Protein AF-A0A441J6G8-F1 (afdb_monomer_lite)

Secondary structure (DSSP, 8-state):
------SSHHHHHHHHHH-PPPPPP-EEEEEEETT--EEEEEEESSHHHHHHT--PPSSEEEEEEEE--

Sequence (69 aa):
MIRTALAGSLLAWLVSLMSGEPAPEFYEVHVTTYDNQLYVAGAGSDCVDAWKHARVPKGWREIRCVQVR

Radius of gyration: 23.04 Å; chains: 1; bounding box: 67×42×28 Å

pLDDT: mean 81.72, std 17.88, range [42.94, 97.75]

Structure (mmCIF, N/CA/C/O backbone):
data_AF-A0A441J6G8-F1
#
_entry.id   AF-A0A441J6G8-F1
#
loop_
_atom_site.group_PDB
_atom_site.id
_atom_site.type_symbol
_atom_site.label_atom_id
_atom_site.label_alt_id
_atom_site.label_comp_id
_atom_site.label_asym_id
_atom_site.label_entity_id
_atom_site.label_seq_id
_atom_site.pdbx_PDB_ins_code
_atom_site.Cartn_x
_atom_site.Cartn_y
_atom_site.Cartn_z
_atom_site.occupancy
_atom_site.B_iso_or_equiv
_atom_site.auth_seq_id
_atom_site.auth_comp_id
_atom_site.auth_asym_id
_atom_site.auth_atom_id
_atom_site.pdbx_PDB_model_num
ATOM 1 N N . MET A 1 1 ? 55.808 -36.007 -8.855 1.00 42.94 1 MET A N 1
ATOM 2 C CA . MET A 1 1 ? 55.366 -34.706 -8.305 1.00 42.94 1 MET A CA 1
ATOM 3 C C . MET A 1 1 ? 54.227 -34.204 -9.178 1.00 42.94 1 MET A C 1
ATOM 5 O O . MET A 1 1 ? 54.426 -33.996 -10.368 1.00 42.94 1 MET A O 1
ATOM 9 N N . ILE A 1 2 ? 53.018 -34.197 -8.621 1.00 48.91 2 ILE A N 1
ATOM 10 C CA . ILE A 1 2 ? 51.738 -34.102 -9.336 1.00 48.91 2 ILE A CA 1
ATOM 11 C C . ILE A 1 2 ? 51.424 -32.631 -9.643 1.00 48.91 2 ILE A C 1
ATOM 13 O O . ILE A 1 2 ? 51.420 -31.795 -8.746 1.00 48.91 2 ILE A O 1
ATOM 17 N N . ARG A 1 3 ? 51.190 -32.322 -10.924 1.00 52.75 3 ARG A N 1
ATOM 18 C CA . ARG A 1 3 ? 50.782 -31.004 -11.427 1.00 52.75 3 ARG A CA 1
ATOM 19 C C . ARG A 1 3 ? 49.259 -30.971 -11.576 1.00 52.75 3 ARG A C 1
ATOM 21 O O . ARG A 1 3 ? 48.739 -31.327 -12.625 1.00 52.75 3 ARG A O 1
ATOM 28 N N . THR A 1 4 ? 48.547 -30.539 -10.543 1.00 55.22 4 THR A N 1
ATOM 29 C CA . THR A 1 4 ? 47.107 -30.235 -10.613 1.00 55.22 4 THR A CA 1
ATOM 30 C C . THR A 1 4 ? 46.909 -28.752 -10.325 1.00 55.22 4 THR A C 1
ATOM 32 O O . THR A 1 4 ? 46.765 -28.354 -9.175 1.00 55.22 4 THR A O 1
ATOM 35 N N . ALA A 1 5 ? 46.949 -27.925 -11.370 1.00 55.31 5 ALA A N 1
ATOM 36 C CA . ALA A 1 5 ? 46.740 -26.475 -11.277 1.00 55.31 5 ALA A CA 1
ATOM 37 C C . ALA A 1 5 ? 45.728 -25.962 -12.321 1.00 55.31 5 ALA A C 1
ATOM 39 O O . ALA A 1 5 ? 45.837 -24.839 -12.796 1.00 55.31 5 ALA A O 1
ATOM 40 N N . LEU A 1 6 ? 44.754 -26.790 -12.716 1.00 54.47 6 LEU A N 1
ATOM 41 C CA . LEU A 1 6 ? 43.759 -26.458 -13.750 1.00 54.47 6 LEU A CA 1
ATOM 42 C C . LEU A 1 6 ? 42.312 -26.730 -13.298 1.00 54.47 6 LEU A C 1
ATOM 44 O O . LEU A 1 6 ? 41.458 -27.050 -14.113 1.00 54.47 6 LEU A O 1
ATOM 48 N N . ALA A 1 7 ? 42.019 -26.622 -11.998 1.00 54.06 7 ALA A N 1
ATOM 49 C CA . ALA A 1 7 ? 40.666 -26.838 -11.462 1.00 54.06 7 ALA A CA 1
ATOM 50 C C . ALA A 1 7 ? 40.002 -25.566 -10.890 1.00 54.06 7 ALA A C 1
ATOM 52 O O . ALA A 1 7 ? 38.903 -25.642 -10.356 1.00 54.06 7 ALA A O 1
ATOM 53 N N . GLY A 1 8 ? 40.646 -24.395 -10.981 1.00 53.81 8 GLY A N 1
ATOM 54 C CA . GLY A 1 8 ? 40.110 -23.150 -10.408 1.00 53.81 8 GLY A CA 1
ATOM 55 C C . GLY A 1 8 ? 39.120 -22.405 -11.311 1.00 53.81 8 GLY A C 1
ATOM 56 O O . GLY A 1 8 ? 38.166 -21.806 -10.824 1.00 53.81 8 GLY A O 1
ATOM 57 N N . SER A 1 9 ? 39.310 -22.450 -12.633 1.00 58.09 9 SER A N 1
ATOM 58 C CA . SER A 1 9 ? 38.595 -21.560 -13.564 1.00 58.09 9 SER A CA 1
ATOM 59 C C . SER A 1 9 ? 37.147 -21.969 -13.860 1.00 58.09 9 SER A C 1
ATOM 61 O O . SER A 1 9 ? 36.339 -21.110 -14.199 1.00 58.09 9 SER A O 1
ATOM 63 N N . LEU A 1 10 ? 36.793 -23.249 -13.701 1.00 57.62 10 LEU A N 1
ATOM 64 C CA . LEU A 1 10 ? 35.422 -23.735 -13.922 1.00 57.62 10 LEU A CA 1
ATOM 65 C C . LEU A 1 10 ? 34.454 -23.313 -12.806 1.00 57.62 10 LEU A C 1
ATOM 67 O O . LEU A 1 10 ? 33.272 -23.106 -13.064 1.00 57.62 10 LEU A O 1
ATOM 71 N N . LEU A 1 11 ? 34.948 -23.144 -11.576 1.00 57.56 11 LEU A N 1
ATOM 72 C CA . LEU A 1 11 ? 34.107 -22.775 -10.434 1.00 57.56 11 LEU A CA 1
ATOM 73 C C . LEU A 1 11 ? 33.662 -21.309 -10.494 1.00 57.56 11 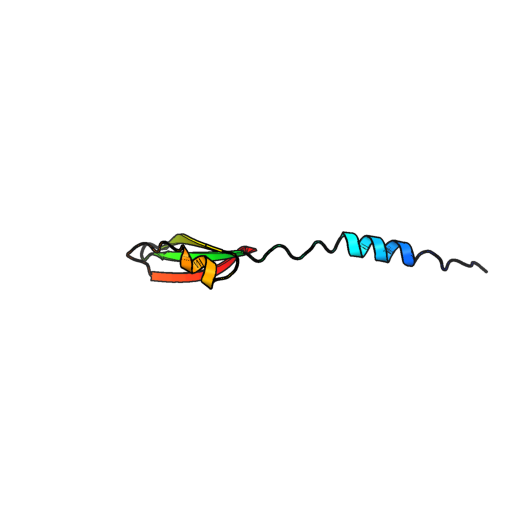LEU A C 1
ATOM 75 O O . LEU A 1 11 ? 32.524 -21.013 -10.153 1.00 57.56 11 LEU A O 1
ATOM 79 N N . ALA A 1 12 ? 34.508 -20.400 -10.987 1.00 60.75 12 ALA A N 1
ATOM 80 C CA . ALA A 1 12 ? 34.164 -18.979 -11.096 1.00 60.75 12 ALA A CA 1
ATOM 81 C C . ALA A 1 12 ? 32.990 -18.724 -12.063 1.00 60.75 12 ALA A C 1
ATOM 83 O O . ALA A 1 12 ? 32.123 -17.906 -11.773 1.00 60.75 12 ALA A O 1
ATOM 84 N N . TRP A 1 13 ? 32.920 -19.471 -13.171 1.00 57.81 13 TRP A N 1
ATOM 85 C CA . TRP A 1 13 ? 31.817 -19.381 -14.137 1.00 57.81 13 TRP A CA 1
ATOM 86 C C . TRP A 1 13 ? 30.477 -19.859 -13.566 1.00 57.81 13 TRP A C 1
ATOM 88 O O . TRP A 1 13 ? 29.437 -19.271 -13.856 1.00 57.81 13 TRP A O 1
ATOM 98 N N . LEU A 1 14 ? 30.493 -20.896 -12.724 1.00 60.03 14 LEU A N 1
ATOM 99 C CA . LEU A 1 14 ? 29.286 -21.398 -12.061 1.00 60.03 14 LEU A CA 1
ATOM 100 C C . LEU A 1 14 ? 28.742 -20.409 -11.019 1.00 60.03 14 LEU A C 1
ATOM 102 O O . LEU A 1 14 ? 27.530 -20.321 -10.843 1.00 60.03 14 LEU A O 1
ATOM 106 N N . VAL A 1 15 ? 29.614 -19.638 -10.358 1.00 61.31 15 VAL A N 1
ATOM 107 C CA . VAL A 1 15 ? 29.193 -18.625 -9.375 1.00 61.31 15 VAL A CA 1
ATOM 108 C C . VAL A 1 15 ? 28.484 -17.451 -10.059 1.00 61.31 15 VAL A C 1
ATOM 110 O O . VAL A 1 15 ? 27.458 -16.998 -9.561 1.00 61.31 15 VAL A O 1
ATOM 113 N N . SER A 1 16 ? 28.952 -17.006 -11.231 1.00 60.72 16 SER A N 1
ATOM 114 C CA . SER A 1 16 ? 28.310 -15.911 -11.977 1.00 60.72 16 SER A CA 1
ATOM 115 C C . SER A 1 16 ? 26.904 -16.247 -12.487 1.00 60.72 16 SER A C 1
ATOM 117 O O . SER A 1 16 ? 26.075 -15.353 -12.584 1.00 60.72 16 SER A O 1
ATOM 119 N N . LEU A 1 17 ? 26.611 -17.521 -12.774 1.00 60.00 17 LEU A N 1
ATOM 120 C CA . LEU A 1 17 ? 25.266 -17.980 -13.159 1.00 60.00 17 LEU A CA 1
ATOM 121 C C . LEU A 1 17 ? 24.291 -18.057 -11.973 1.00 60.00 17 LEU A C 1
ATOM 123 O O . LEU A 1 17 ? 23.082 -18.034 -12.178 1.00 60.00 17 LEU A O 1
ATOM 127 N N . MET A 1 18 ? 24.806 -18.161 -10.744 1.00 60.03 18 MET A N 1
ATOM 128 C CA . MET A 1 18 ? 23.992 -18.244 -9.526 1.00 60.03 18 MET A CA 1
ATOM 129 C C . MET A 1 18 ? 23.683 -16.866 -8.926 1.00 60.03 18 MET A C 1
ATOM 131 O O . MET A 1 18 ? 22.732 -16.727 -8.157 1.00 60.03 18 MET A O 1
ATOM 135 N N . SER A 1 19 ? 24.462 -15.839 -9.272 1.00 59.34 19 SER A N 1
ATOM 136 C CA . SER A 1 19 ? 24.146 -14.443 -8.965 1.00 59.34 19 SER A CA 1
ATOM 137 C C . SER A 1 19 ? 23.055 -13.945 -9.913 1.00 59.34 19 SER A C 1
ATOM 139 O O . SER A 1 19 ? 23.316 -13.153 -10.813 1.00 59.34 19 SER A O 1
ATOM 141 N N . GLY A 1 20 ? 21.832 -14.450 -9.726 1.00 59.06 20 GLY A N 1
ATOM 142 C CA . GLY A 1 20 ? 20.648 -13.866 -10.347 1.00 59.06 20 GLY A CA 1
ATOM 143 C C . GLY A 1 2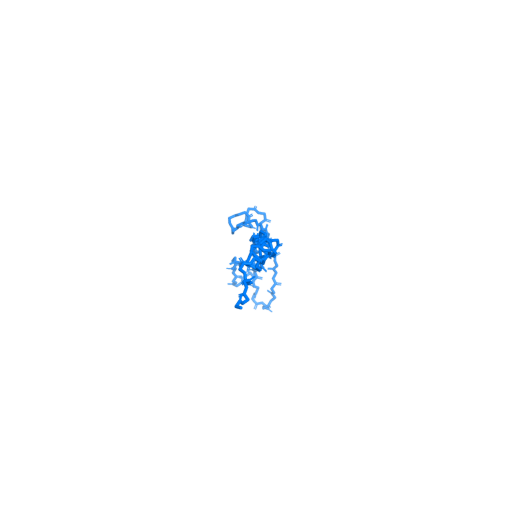0 ? 20.582 -12.376 -10.017 1.00 59.06 20 GLY A C 1
ATOM 144 O O . GLY A 1 20 ? 20.945 -11.970 -8.909 1.00 59.06 20 GLY A O 1
ATOM 145 N N . GLU A 1 21 ? 20.173 -11.566 -10.992 1.00 64.50 21 GLU A N 1
ATOM 146 C CA . GLU A 1 21 ? 19.927 -10.139 -10.786 1.00 64.50 21 GLU A CA 1
ATOM 147 C C . GLU A 1 21 ? 19.079 -9.939 -9.518 1.00 64.50 21 GLU A C 1
ATOM 149 O O . GLU A 1 21 ? 18.156 -10.731 -9.280 1.00 64.50 21 GLU A O 1
ATOM 154 N N . PRO A 1 22 ? 19.396 -8.937 -8.671 1.00 64.06 22 PRO A N 1
ATOM 155 C CA . PRO A 1 22 ? 18.574 -8.652 -7.506 1.00 64.06 22 PRO A CA 1
ATOM 156 C C . PRO A 1 22 ? 17.133 -8.482 -7.982 1.00 64.06 22 PRO A C 1
ATOM 158 O O . PRO A 1 22 ? 16.874 -7.750 -8.941 1.00 64.06 22 PRO A O 1
ATOM 161 N N . ALA A 1 23 ? 16.215 -9.227 -7.360 1.00 64.25 23 ALA A N 1
ATOM 162 C CA . ALA A 1 23 ? 14.804 -9.125 -7.687 1.00 64.25 23 ALA A CA 1
ATOM 163 C C . ALA A 1 23 ? 14.393 -7.646 -7.604 1.00 64.25 23 ALA A C 1
ATOM 165 O O . ALA A 1 23 ? 14.874 -6.944 -6.711 1.00 64.25 23 ALA A O 1
ATOM 166 N N . PRO A 1 24 ? 13.563 -7.150 -8.538 1.00 69.94 24 PRO A N 1
ATOM 167 C CA . PRO A 1 24 ? 13.158 -5.756 -8.518 1.00 69.94 24 PRO A CA 1
ATOM 168 C C . PRO A 1 24 ? 12.498 -5.448 -7.175 1.00 69.94 24 PRO A C 1
ATOM 170 O O . PRO A 1 24 ? 11.553 -6.139 -6.780 1.00 69.94 24 PRO A O 1
ATOM 173 N N . GLU A 1 25 ? 13.020 -4.430 -6.490 1.00 82.56 25 GLU A N 1
ATOM 174 C CA . GLU A 1 25 ? 12.474 -3.982 -5.215 1.00 82.56 25 GLU A CA 1
ATOM 175 C C . GLU A 1 25 ? 11.022 -3.555 -5.427 1.00 82.56 25 GLU A C 1
ATOM 177 O O . GLU A 1 25 ? 10.694 -2.826 -6.370 1.00 82.56 25 GLU A O 1
ATOM 182 N N . PHE A 1 26 ? 10.134 -4.061 -4.577 1.00 91.75 26 PHE A N 1
ATOM 183 C CA . PHE A 1 26 ? 8.708 -3.778 -4.684 1.00 91.75 26 PHE A CA 1
ATOM 184 C C . PHE A 1 26 ? 8.195 -3.206 -3.374 1.00 91.75 26 PHE A C 1
ATOM 186 O O . PHE A 1 26 ? 8.470 -3.743 -2.298 1.00 91.75 26 PHE A O 1
ATOM 193 N N . TYR A 1 27 ? 7.436 -2.119 -3.472 1.00 95.00 27 TYR A N 1
ATOM 194 C CA . TYR A 1 27 ? 6.951 -1.366 -2.327 1.00 95.00 27 TYR A CA 1
ATOM 195 C C . TYR A 1 27 ? 5.430 -1.357 -2.291 1.00 95.00 27 TYR A C 1
ATOM 197 O O . TYR A 1 27 ? 4.769 -1.209 -3.317 1.00 95.00 27 TYR A O 1
ATOM 205 N N . GLU A 1 28 ? 4.874 -1.463 -1.089 1.00 96.75 28 GLU A N 1
ATOM 206 C CA . GLU A 1 28 ? 3.438 -1.417 -0.834 1.00 96.75 28 GLU A CA 1
ATOM 207 C C . GLU A 1 28 ? 3.100 -0.330 0.186 1.00 96.75 28 GLU A C 1
ATOM 209 O O . GLU A 1 28 ? 3.816 -0.121 1.166 1.00 96.75 28 GLU A O 1
ATOM 214 N N . VAL A 1 29 ? 1.966 0.341 -0.013 1.00 97.25 29 VAL A N 1
ATOM 215 C CA . VAL A 1 29 ? 1.381 1.264 0.965 1.00 97.25 29 VAL A CA 1
ATOM 216 C C . VAL A 1 29 ? 0.405 0.483 1.831 1.00 97.25 29 VAL A C 1
ATOM 218 O O . VAL A 1 29 ? -0.721 0.198 1.431 1.00 97.25 29 VAL A O 1
ATOM 221 N N . HIS A 1 30 ? 0.838 0.138 3.034 1.00 97.69 30 HIS A N 1
ATOM 222 C CA . HIS A 1 30 ? 0.045 -0.540 4.048 1.00 97.69 30 HIS A CA 1
ATOM 223 C C . HIS A 1 30 ? -0.723 0.479 4.887 1.00 97.69 30 HIS A C 1
ATOM 225 O O . HIS A 1 30 ? -0.130 1.370 5.491 1.00 97.69 30 HIS A O 1
ATOM 231 N N . VAL A 1 31 ? -2.041 0.333 4.967 1.00 97.56 31 VAL A N 1
ATOM 232 C CA . VAL A 1 31 ? -2.930 1.171 5.775 1.00 97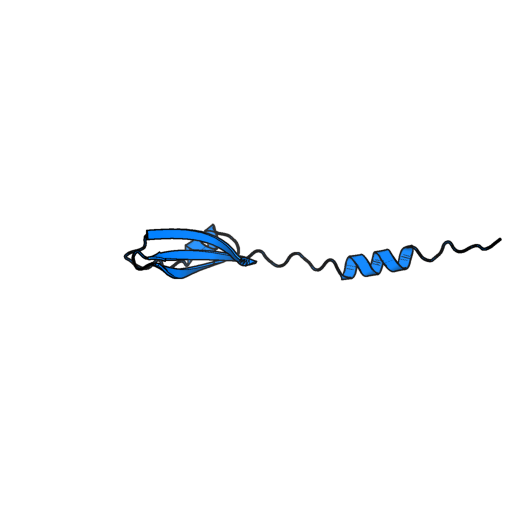.56 31 VAL A CA 1
ATOM 233 C C . VAL A 1 31 ? -3.548 0.324 6.869 1.00 97.56 31 VAL A C 1
ATOM 235 O O . VAL A 1 31 ? -4.223 -0.660 6.584 1.00 97.56 31 VAL A O 1
ATOM 238 N N . THR A 1 32 ? -3.351 0.730 8.119 1.00 97.75 32 THR A N 1
ATOM 239 C CA . THR A 1 32 ? -4.021 0.123 9.269 1.00 97.75 32 THR A CA 1
ATOM 240 C C . THR A 1 32 ? -5.155 1.025 9.733 1.00 97.75 32 THR A C 1
ATOM 242 O O . THR A 1 32 ? -4.930 2.199 10.033 1.00 97.75 32 THR A O 1
ATOM 245 N N . THR A 1 33 ? -6.369 0.499 9.818 1.00 97.00 33 THR A N 1
ATOM 246 C CA . THR A 1 33 ? -7.557 1.212 10.311 1.00 97.00 33 THR A CA 1
ATOM 247 C C . THR A 1 33 ? -7.688 1.140 11.836 1.00 97.00 33 THR A C 1
ATOM 249 O O . THR A 1 33 ? -6.973 0.390 12.506 1.00 97.00 33 THR A O 1
ATOM 252 N N . TYR A 1 34 ? -8.567 1.962 12.421 1.00 95.88 34 TYR A N 1
ATOM 253 C CA . TYR A 1 34 ? -8.771 1.999 13.882 1.00 95.88 34 TYR A CA 1
ATOM 254 C C . TYR A 1 34 ? -9.351 0.702 14.467 1.00 95.88 34 TYR A C 1
ATOM 256 O O . TYR A 1 34 ? -9.132 0.415 15.641 1.00 95.88 34 TYR A O 1
ATOM 264 N N . ASP A 1 35 ? -10.036 -0.099 13.655 1.00 95.75 35 ASP A N 1
ATOM 265 C CA . ASP A 1 35 ? -10.488 -1.461 13.970 1.00 95.75 35 ASP A CA 1
ATOM 266 C C . ASP A 1 35 ? -9.388 -2.526 13.765 1.00 95.75 35 ASP A C 1
ATOM 268 O O . ASP A 1 35 ? -9.658 -3.721 13.846 1.00 95.75 35 ASP A O 1
ATOM 272 N N . ASN A 1 36 ? -8.134 -2.101 13.561 1.00 95.75 36 ASN A N 1
ATOM 273 C CA . ASN A 1 36 ? -6.946 -2.938 13.362 1.00 95.75 36 ASN A CA 1
ATOM 274 C C . ASN A 1 36 ? -6.954 -3.800 12.089 1.00 95.75 36 ASN A C 1
ATOM 276 O O . ASN A 1 36 ? -6.246 -4.806 12.034 1.00 95.75 36 ASN A O 1
ATOM 280 N N . GLN A 1 37 ? -7.692 -3.409 11.049 1.00 96.62 37 GLN A N 1
ATOM 281 C CA . GLN A 1 37 ? -7.578 -4.066 9.746 1.00 96.62 37 GLN A CA 1
ATOM 282 C C . GLN A 1 37 ? -6.432 -3.479 8.922 1.00 96.62 37 GLN A C 1
ATOM 284 O O . GLN A 1 37 ? -6.204 -2.270 8.936 1.00 96.62 37 GLN A O 1
ATOM 289 N N . LEU A 1 38 ? -5.703 -4.350 8.221 1.00 96.06 38 LEU A N 1
ATOM 290 C CA . LEU A 1 38 ? -4.579 -3.991 7.359 1.00 96.06 38 LEU A CA 1
ATOM 291 C C . LEU A 1 38 ? -4.994 -4.088 5.888 1.00 96.06 38 LEU A C 1
ATOM 293 O O . LEU A 1 38 ? -5.468 -5.131 5.442 1.00 96.06 38 LEU A O 1
ATOM 297 N N . TYR A 1 39 ? -4.760 -3.017 5.136 1.00 95.44 39 TYR A N 1
ATOM 298 C CA . TYR A 1 39 ? -5.076 -2.905 3.715 1.00 95.44 39 TYR A CA 1
ATOM 299 C C . TYR A 1 39 ? -3.835 -2.525 2.916 1.00 95.44 39 TYR A C 1
ATOM 301 O O . TYR A 1 39 ? -3.067 -1.664 3.340 1.00 95.44 39 TYR A O 1
ATOM 309 N N . VAL A 1 40 ? -3.683 -3.092 1.721 1.00 96.31 40 VAL A N 1
ATOM 310 C CA . VAL A 1 40 ? -2.720 -2.594 0.732 1.00 96.31 40 VAL A CA 1
ATOM 311 C C . VAL A 1 40 ? -3.429 -1.539 -0.109 1.00 96.31 40 VAL A C 1
ATOM 313 O O . VAL A 1 40 ? -4.275 -1.853 -0.944 1.00 96.31 40 VAL A O 1
ATOM 316 N N . ALA A 1 41 ? -3.134 -0.272 0.162 1.00 96.62 41 ALA A N 1
ATOM 317 C CA . ALA A 1 41 ? -3.750 0.860 -0.516 1.00 96.62 41 ALA A CA 1
ATOM 318 C C . ALA A 1 41 ? -3.143 1.111 -1.899 1.00 96.62 41 ALA A C 1
ATOM 320 O O . ALA A 1 41 ? -3.844 1.613 -2.772 1.00 96.62 41 ALA A O 1
ATOM 321 N N . GLY A 1 42 ? -1.872 0.771 -2.105 1.00 95.75 42 GLY A N 1
ATOM 322 C CA . GLY A 1 42 ? -1.152 0.969 -3.361 1.00 95.75 42 GLY A CA 1
ATOM 323 C C . GLY A 1 42 ? 0.139 0.160 -3.398 1.00 95.75 42 GLY A C 1
ATOM 324 O O . GLY A 1 42 ? 0.575 -0.347 -2.364 1.00 95.75 42 GLY A O 1
ATOM 325 N N . ALA A 1 43 ? 0.730 0.030 -4.582 1.00 94.75 43 ALA A N 1
ATOM 326 C CA . ALA A 1 43 ? 1.982 -0.687 -4.784 1.00 94.75 43 ALA A CA 1
ATOM 327 C C . ALA A 1 43 ? 2.748 -0.121 -5.988 1.00 94.75 43 ALA A C 1
ATOM 329 O O . ALA A 1 43 ? 2.121 0.433 -6.893 1.00 94.75 43 ALA A O 1
ATOM 330 N N . GLY A 1 44 ? 4.076 -0.241 -5.991 1.00 94.31 44 GLY A N 1
ATOM 331 C CA . GLY A 1 44 ? 4.930 0.340 -7.029 1.00 94.31 44 GLY A CA 1
ATOM 332 C C . GLY A 1 44 ? 6.402 -0.049 -6.902 1.00 94.31 44 GLY A C 1
ATOM 333 O O . GLY A 1 44 ? 6.791 -0.782 -5.990 1.00 94.31 44 GLY A O 1
ATOM 334 N N . SER A 1 45 ? 7.220 0.451 -7.830 1.00 93.00 45 SER A N 1
ATOM 335 C CA . SER A 1 45 ? 8.675 0.209 -7.845 1.00 93.00 45 SER A CA 1
ATOM 336 C C . SER A 1 45 ? 9.438 0.999 -6.781 1.00 93.00 45 SER A C 1
ATOM 338 O O . SER A 1 45 ? 10.576 0.682 -6.467 1.00 93.00 45 SER A O 1
ATOM 340 N N . ASP A 1 46 ? 8.818 2.043 -6.235 1.00 93.88 46 ASP A N 1
ATOM 341 C CA . ASP A 1 46 ? 9.302 2.806 -5.091 1.00 93.88 46 ASP A CA 1
ATOM 342 C C . ASP A 1 46 ? 8.103 3.331 -4.282 1.00 93.88 46 ASP A C 1
ATOM 344 O O . ASP A 1 46 ? 6.945 3.236 -4.708 1.00 93.88 46 ASP A O 1
ATOM 348 N N . CYS A 1 47 ? 8.356 3.895 -3.099 1.00 92.94 47 CYS A N 1
ATOM 349 C CA . CYS A 1 47 ? 7.285 4.428 -2.260 1.00 92.94 47 CYS A CA 1
ATOM 350 C C . CYS A 1 47 ? 6.505 5.578 -2.907 1.00 92.94 47 CYS A C 1
ATOM 352 O O . CYS A 1 47 ? 5.307 5.705 -2.665 1.00 92.94 47 CYS A O 1
ATOM 354 N N . VAL A 1 48 ? 7.154 6.427 -3.706 1.00 94.94 48 VAL A N 1
ATOM 355 C CA . VAL A 1 48 ? 6.486 7.550 -4.378 1.00 94.94 48 VAL A CA 1
ATOM 356 C C . VAL A 1 48 ? 5.512 7.014 -5.422 1.00 94.94 48 VAL A C 1
ATOM 358 O O . VAL A 1 48 ? 4.374 7.474 -5.495 1.00 94.94 48 VAL A O 1
ATOM 361 N N . ASP A 1 49 ? 5.931 6.019 -6.196 1.00 95.00 49 ASP A N 1
ATOM 362 C CA . ASP A 1 49 ? 5.110 5.340 -7.189 1.00 95.00 49 ASP A CA 1
ATOM 363 C C . ASP A 1 49 ? 3.935 4.595 -6.549 1.00 95.00 49 ASP A C 1
ATOM 365 O O . ASP A 1 49 ? 2.783 4.794 -6.942 1.00 95.00 49 ASP A O 1
ATOM 369 N N . ALA A 1 50 ? 4.199 3.855 -5.468 1.00 94.88 50 ALA A N 1
ATOM 370 C CA . ALA A 1 50 ? 3.167 3.167 -4.700 1.00 94.88 50 ALA A CA 1
ATOM 371 C C . ALA A 1 50 ? 2.090 4.132 -4.167 1.00 94.88 50 ALA A C 1
ATOM 373 O O . ALA A 1 50 ? 0.911 3.776 -4.103 1.00 94.88 50 ALA A O 1
ATOM 374 N N . TRP A 1 51 ? 2.467 5.375 -3.844 1.00 95.56 51 TRP A N 1
ATOM 375 C CA . TRP A 1 51 ? 1.547 6.426 -3.408 1.00 95.56 51 TRP A CA 1
ATOM 376 C C . TRP A 1 51 ? 0.716 7.057 -4.530 1.00 95.56 51 TRP A C 1
ATOM 378 O O . TRP A 1 51 ? -0.434 7.422 -4.277 1.00 95.56 51 TRP A O 1
ATOM 388 N N . LYS A 1 52 ? 1.234 7.172 -5.762 1.00 95.44 52 LYS A N 1
ATOM 389 C CA . LYS A 1 52 ? 0.513 7.819 -6.885 1.00 95.44 52 LYS A CA 1
ATOM 390 C C . LYS A 1 52 ? -0.843 7.180 -7.169 1.00 95.44 52 LYS A C 1
ATOM 392 O 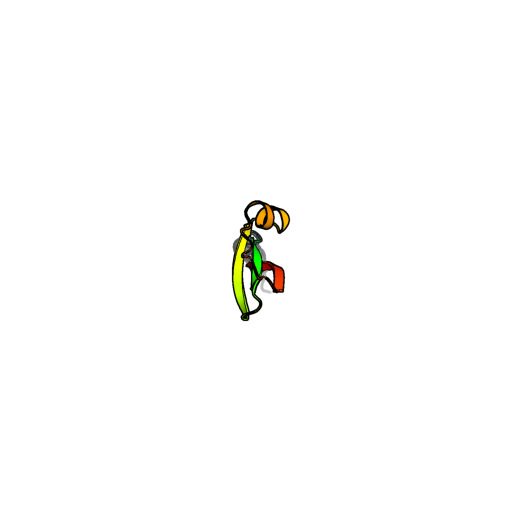O . LYS A 1 52 ? -1.784 7.870 -7.558 1.00 95.44 52 LYS A O 1
ATOM 397 N N . HIS A 1 53 ? -0.939 5.868 -6.977 1.00 84.31 53 HIS A N 1
ATOM 398 C CA . HIS A 1 53 ? -2.150 5.090 -7.227 1.00 84.31 53 HIS A CA 1
ATOM 399 C C . HIS A 1 53 ? -2.820 4.589 -5.941 1.00 84.31 53 HIS A C 1
ATOM 401 O O . HIS A 1 53 ? -3.773 3.809 -6.014 1.00 84.31 53 HIS A O 1
ATOM 407 N N . ALA A 1 54 ? -2.361 5.050 -4.771 1.00 94.50 54 ALA A N 1
ATOM 408 C CA . ALA A 1 54 ? -2.862 4.574 -3.494 1.00 94.50 54 ALA A CA 1
ATOM 409 C C . ALA A 1 54 ? -4.300 5.036 -3.217 1.00 94.50 54 ALA A C 1
ATOM 411 O O . ALA A 1 54 ? -4.639 6.217 -3.322 1.00 94.50 54 ALA A O 1
ATOM 412 N N . ARG A 1 55 ? -5.152 4.104 -2.785 1.00 95.62 55 ARG A N 1
ATOM 413 C CA . ARG A 1 55 ? -6.512 4.373 -2.305 1.00 95.62 55 ARG A CA 1
ATOM 414 C C . ARG A 1 55 ? -6.587 4.122 -0.809 1.00 95.62 55 ARG A C 1
ATOM 416 O O . ARG A 1 55 ? -6.779 2.996 -0.361 1.00 95.62 55 ARG A O 1
ATOM 423 N N . VAL A 1 56 ? -6.442 5.194 -0.038 1.00 94.12 56 VAL A N 1
ATOM 424 C CA . VAL A 1 56 ? -6.479 5.130 1.425 1.0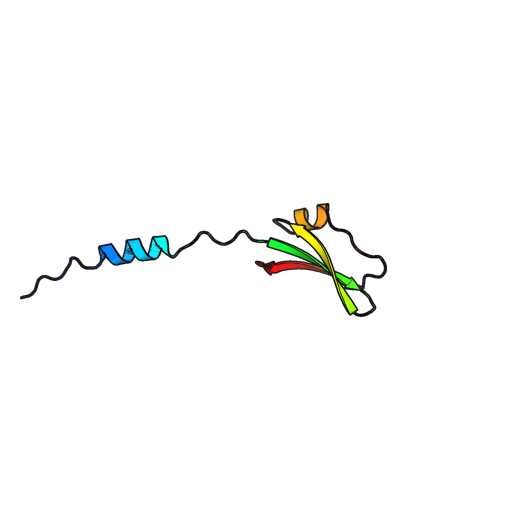0 94.12 56 VAL A CA 1
ATOM 425 C C . VAL A 1 56 ? -7.939 5.148 1.908 1.00 94.12 56 VAL A C 1
ATOM 427 O O . VAL A 1 56 ? -8.654 6.115 1.622 1.00 94.12 56 VAL A O 1
ATOM 430 N N . PRO A 1 57 ? -8.412 4.117 2.634 1.00 90.81 57 PRO A N 1
ATOM 431 C CA . PRO A 1 57 ? -9.753 4.121 3.212 1.00 90.81 57 PRO A CA 1
ATOM 432 C C . PRO A 1 57 ? -9.899 5.227 4.265 1.00 90.81 57 PRO A C 1
ATOM 434 O O . PRO A 1 57 ? -8.943 5.597 4.942 1.00 90.81 57 PRO A O 1
ATOM 437 N N . LYS A 1 58 ? -11.118 5.749 4.449 1.00 91.88 58 LYS A N 1
ATOM 438 C CA . LYS A 1 58 ? -11.421 6.625 5.594 1.00 91.88 58 LYS A CA 1
ATOM 439 C C . LYS A 1 58 ? -11.283 5.835 6.903 1.00 91.88 58 LYS A C 1
ATOM 441 O O . LYS A 1 58 ? -11.491 4.628 6.916 1.00 91.88 58 LYS A O 1
ATOM 446 N N . GLY A 1 59 ? -10.980 6.524 8.005 1.00 93.75 59 GLY A N 1
ATOM 447 C CA . GLY A 1 59 ? -10.831 5.873 9.316 1.00 93.75 59 GLY A CA 1
ATOM 448 C C . GLY A 1 59 ? -9.514 5.106 9.482 1.00 93.75 59 GLY A C 1
ATOM 449 O O . GLY A 1 59 ? -9.454 4.120 10.217 1.00 93.75 59 GLY A O 1
ATOM 450 N N . TRP A 1 60 ? -8.461 5.545 8.792 1.00 96.12 60 TRP A N 1
ATOM 451 C CA . TRP A 1 60 ? -7.116 5.021 8.975 1.00 96.12 60 TRP A CA 1
ATOM 452 C C . TRP A 1 60 ? -6.483 5.564 10.261 1.00 96.12 60 TRP A C 1
ATOM 454 O O . TRP A 1 60 ? -6.675 6.724 10.622 1.00 96.12 60 TRP A O 1
ATOM 464 N N . ARG A 1 61 ? -5.720 4.709 10.941 1.00 97.56 61 ARG A N 1
ATOM 465 C CA . ARG A 1 61 ? -4.898 5.053 12.106 1.00 97.56 61 ARG A CA 1
ATOM 466 C C . ARG A 1 61 ? -3.445 5.269 11.708 1.00 97.56 61 ARG A C 1
ATOM 468 O O . ARG A 1 61 ? -2.792 6.168 12.221 1.00 97.56 61 ARG A O 1
ATOM 475 N N . GLU A 1 62 ? -2.934 4.419 10.825 1.00 97.50 62 GLU A N 1
ATOM 476 C CA . GLU A 1 62 ? -1.526 4.406 10.443 1.00 97.50 62 GLU A CA 1
ATOM 477 C C . GLU A 1 62 ? -1.381 4.071 8.961 1.00 97.50 62 GLU A C 1
ATOM 479 O O . GLU A 1 62 ? -2.120 3.238 8.436 1.00 97.50 62 GLU A O 1
ATOM 484 N N . ILE A 1 63 ? -0.406 4.698 8.302 1.00 97.62 63 ILE A N 1
ATOM 485 C CA . ILE A 1 63 ? -0.021 4.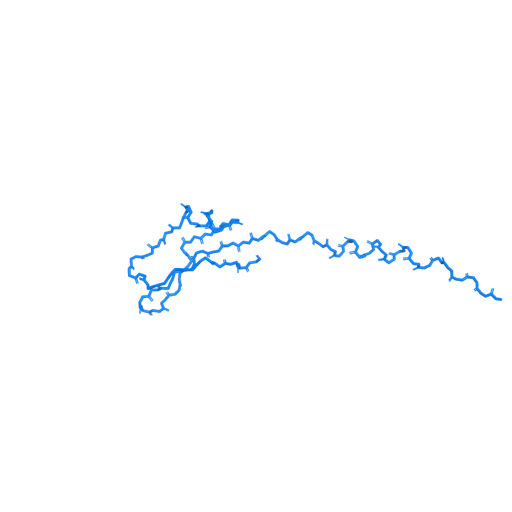380 6.930 1.00 97.62 63 ILE A CA 1
ATOM 486 C C . ILE A 1 63 ? 1.495 4.215 6.879 1.00 97.62 63 ILE A C 1
ATOM 488 O O . ILE A 1 63 ? 2.227 5.081 7.356 1.00 97.62 63 ILE A O 1
ATOM 492 N N . ARG A 1 64 ? 1.965 3.115 6.292 1.00 97.12 64 ARG A N 1
ATOM 493 C CA . ARG A 1 64 ? 3.386 2.805 6.121 1.00 97.12 64 ARG A CA 1
ATOM 494 C C . ARG A 1 64 ? 3.648 2.391 4.685 1.00 97.12 64 ARG A C 1
ATOM 496 O O . ARG A 1 64 ? 2.911 1.579 4.143 1.00 97.12 64 ARG A O 1
ATOM 503 N N . CYS A 1 65 ? 4.711 2.919 4.091 1.00 95.75 65 CYS A N 1
ATOM 504 C CA . CYS A 1 65 ? 5.271 2.315 2.892 1.00 95.75 65 CYS A CA 1
ATOM 505 C C . CYS A 1 65 ? 6.301 1.271 3.321 1.00 95.75 65 CYS A C 1
ATOM 507 O O . CYS A 1 65 ? 7.181 1.583 4.125 1.00 95.75 65 CYS A O 1
ATOM 509 N N . VAL A 1 66 ? 6.174 0.048 2.823 1.00 95.56 66 VAL A N 1
ATOM 510 C CA . VAL A 1 66 ? 7.059 -1.063 3.174 1.00 95.56 66 VAL A CA 1
ATOM 511 C C . VAL A 1 66 ? 7.620 -1.702 1.915 1.00 95.56 66 VAL A C 1
ATOM 513 O O . VAL A 1 66 ? 6.901 -1.876 0.934 1.00 95.56 66 VAL A O 1
ATOM 516 N N . GLN A 1 67 ? 8.904 -2.051 1.950 1.00 93.81 67 GLN A N 1
ATOM 517 C CA . GLN A 1 67 ? 9.507 -2.922 0.947 1.00 93.81 67 GLN A CA 1
ATOM 518 C C . GLN A 1 67 ? 9.062 -4.355 1.237 1.00 93.81 67 GLN A C 1
ATOM 520 O O . GLN A 1 67 ? 9.199 -4.828 2.366 1.00 93.81 67 GLN A O 1
ATOM 525 N N . VAL A 1 68 ? 8.498 -5.028 0.239 1.00 90.25 68 VAL A N 1
ATOM 526 C CA . VAL A 1 68 ? 7.960 -6.389 0.386 1.00 90.25 68 VAL A CA 1
ATOM 527 C C . VAL A 1 68 ? 8.755 -7.436 -0.388 1.00 90.25 68 VAL A C 1
ATOM 529 O O . VAL A 1 68 ? 8.567 -8.629 -0.139 1.00 90.25 68 VAL A O 1
ATOM 532 N N . ARG A 1 69 ? 9.627 -7.013 -1.312 1.00 77.94 69 ARG A N 1
ATOM 533 C CA . ARG A 1 69 ? 10.542 -7.873 -2.072 1.00 77.94 69 ARG A CA 1
ATOM 534 C C . ARG A 1 69 ? 11.863 -7.174 -2.333 1.00 77.94 69 ARG A C 1
ATOM 536 O O . ARG A 1 69 ? 11.837 -5.932 -2.506 1.00 77.94 69 ARG A O 1
#

Foldseek 3Di:
DDDDDPPPPVVVVVVVVVPDPPDQWKKFKWWAAPVGDIDGQAIDSDPVRRVVRGDHDPRTDDIDIDTPD